Protein AF-A0AAP9NE07-F1 (afdb_monomer_lite)

Secondary structure (DSSP, 8-state):
--HHHHHHHT--SSS---SS-----HHHHHHHHHHHHHHHHHHHHHHHHHHHHHHHHHHHHHHHHHHHHH---GGG-SSSS--GGGGGSHHHHHHHHHHT-

Organism: Bacteroides fragilis (NCBI:txid817)

Foldseek 3Di:
DALVVLQVVPFDPPDPDPDPDGDDDPVSVVVSVVRNVVVVVVVVVVVVVVVVVVVLVVVLVVVLVVCLVVPPDPQPVDDDDRDPVSCVDPSSVVVSVVSVD

Sequence (101 aa):
MTAEDLIKNNSLTDIEVTGNQTIVFSEIALTAVNMAREEVKCTWEKATAAFVKDAEEKKIQKAIKAHIETCPCICMVKETGKDGRCLKCWHTTTFIDELNK

Radius of gyration: 28.34 Å; chains: 1; bounding box: 48×27×74 Å

pLDDT: mean 77.47, std 13.71, range [45.09, 95.31]

Structure (mmCIF, N/CA/C/O backbone):
data_AF-A0AAP9NE07-F1
#
_entry.id   AF-A0AAP9NE07-F1
#
loop_
_atom_site.group_PDB
_atom_site.id
_atom_site.type_symbol
_atom_site.label_atom_id
_atom_site.label_alt_id
_atom_site.label_comp_id
_atom_site.label_asym_id
_atom_site.label_entity_id
_atom_site.label_seq_id
_atom_site.pdbx_PDB_ins_code
_atom_site.Cartn_x
_atom_site.Cartn_y
_atom_site.Cartn_z
_atom_site.occupancy
_atom_site.B_iso_or_equiv
_atom_site.auth_seq_id
_atom_site.auth_comp_id
_atom_site.auth_asym_id
_atom_site.auth_atom_id
_atom_site.pdbx_PDB_model_num
ATOM 1 N N . MET A 1 1 ? -3.119 4.164 20.629 1.00 74.50 1 MET A N 1
ATOM 2 C CA . MET A 1 1 ? -4.199 3.765 21.544 1.00 74.50 1 MET A CA 1
ATOM 3 C C . MET A 1 1 ? -5.370 3.386 20.672 1.00 74.50 1 MET A C 1
ATOM 5 O O . MET A 1 1 ? -5.807 4.229 19.900 1.00 74.50 1 MET A O 1
ATOM 9 N N . THR A 1 2 ? -5.763 2.121 20.710 1.00 82.12 2 THR A N 1
ATOM 10 C CA . THR A 1 2 ? -6.880 1.587 19.929 1.00 82.12 2 THR A CA 1
ATOM 11 C C . THR A 1 2 ? -8.203 1.744 20.675 1.00 82.12 2 THR A C 1
ATOM 13 O O . THR A 1 2 ? -8.217 1.998 21.884 1.00 82.12 2 THR A O 1
ATOM 16 N N . ALA A 1 3 ? -9.323 1.553 19.979 1.00 74.94 3 ALA A N 1
ATOM 17 C CA . ALA A 1 3 ? -10.630 1.401 20.622 1.00 74.94 3 ALA A CA 1
ATOM 18 C C . ALA A 1 3 ? -10.632 0.290 21.694 1.00 74.94 3 ALA A C 1
ATOM 20 O O . ALA A 1 3 ? -11.242 0.440 22.753 1.00 74.94 3 ALA A O 1
ATOM 21 N N . GLU A 1 4 ? -9.912 -0.807 21.441 1.00 77.19 4 GLU A N 1
ATOM 22 C CA . GLU A 1 4 ? -9.764 -1.925 22.376 1.00 77.19 4 GLU A CA 1
ATOM 23 C C . GLU A 1 4 ? -8.966 -1.523 23.628 1.00 77.19 4 GLU A C 1
ATOM 25 O O . GLU A 1 4 ? -9.366 -1.849 24.749 1.00 77.19 4 GLU A O 1
ATOM 30 N N . ASP A 1 5 ? -7.886 -0.753 23.459 1.00 79.06 5 ASP A N 1
ATOM 31 C CA . ASP A 1 5 ? -7.096 -0.217 24.575 1.00 79.06 5 ASP A CA 1
ATOM 32 C C . ASP A 1 5 ? -7.932 0.728 25.451 1.00 79.06 5 ASP A C 1
ATOM 34 O O . ASP A 1 5 ? -7.802 0.721 26.676 1.00 79.06 5 ASP A O 1
ATOM 38 N N . LEU A 1 6 ? -8.812 1.534 24.841 1.00 75.44 6 LEU A N 1
ATOM 39 C CA . LEU A 1 6 ? -9.668 2.474 25.566 1.00 75.44 6 LEU A CA 1
ATOM 40 C C . LEU A 1 6 ? -10.652 1.748 26.494 1.00 75.44 6 LEU A C 1
ATOM 42 O O . LEU A 1 6 ? -10.828 2.165 27.638 1.00 75.44 6 LEU A O 1
ATOM 46 N N . ILE A 1 7 ? -11.266 0.657 26.028 1.00 73.81 7 ILE A N 1
ATOM 47 C CA . ILE A 1 7 ? -12.219 -0.132 26.824 1.00 73.81 7 ILE A CA 1
ATOM 48 C C . ILE A 1 7 ? -11.503 -0.834 27.984 1.00 73.81 7 ILE A C 1
ATOM 50 O O . ILE A 1 7 ? -11.982 -0.790 29.115 1.00 73.81 7 ILE A O 1
ATOM 54 N N . LYS A 1 8 ? -10.337 -1.441 27.729 1.00 71.69 8 LYS A N 1
ATOM 55 C CA . LYS A 1 8 ? -9.573 -2.178 28.751 1.00 71.69 8 LYS A CA 1
ATOM 56 C C . LYS A 1 8 ? -9.080 -1.285 29.891 1.00 71.69 8 LYS A C 1
ATOM 58 O O . LYS A 1 8 ? -9.070 -1.715 31.039 1.00 71.69 8 LYS A O 1
ATOM 63 N N . ASN A 1 9 ? -8.704 -0.044 29.585 1.00 72.31 9 ASN A N 1
ATOM 64 C CA . ASN A 1 9 ? -8.125 0.880 30.564 1.00 72.31 9 ASN A CA 1
ATOM 65 C C . ASN A 1 9 ? -9.165 1.675 31.375 1.00 72.31 9 ASN A C 1
ATOM 67 O O . ASN A 1 9 ? -8.789 2.343 32.332 1.00 72.31 9 ASN A O 1
ATOM 71 N N . ASN A 1 10 ? -10.453 1.609 31.020 1.00 64.69 10 ASN A N 1
ATOM 72 C CA . ASN A 1 10 ? -11.536 2.342 31.692 1.00 64.69 10 ASN A CA 1
ATOM 73 C C . ASN A 1 10 ? -12.489 1.432 32.495 1.00 64.69 10 ASN A C 1
ATOM 75 O O . ASN A 1 10 ? -13.649 1.779 32.721 1.00 64.69 10 ASN A O 1
ATOM 79 N N . SER A 1 11 ? -12.017 0.259 32.927 1.00 58.47 11 SER A N 1
ATOM 80 C CA . SER A 1 11 ? -12.793 -0.647 33.781 1.00 58.47 11 SER A CA 1
ATOM 81 C C . SER A 1 11 ? -13.079 -0.001 35.143 1.00 58.47 11 SER A C 1
ATOM 83 O O . SER A 1 11 ? -12.151 0.303 35.891 1.00 58.47 11 SER A O 1
ATOM 85 N N . LEU A 1 12 ? -14.357 0.181 35.488 1.00 60.00 12 LEU A N 1
ATOM 86 C CA . LEU A 1 12 ? -14.777 0.636 36.818 1.00 60.00 12 LEU A CA 1
ATOM 87 C C . LEU A 1 12 ? -14.543 -0.495 37.831 1.00 60.00 12 LEU A C 1
ATOM 89 O O . LEU A 1 12 ? -15.141 -1.561 37.713 1.00 60.00 12 LEU A O 1
ATOM 93 N N . THR A 1 13 ? -13.668 -0.277 38.812 1.00 54.12 13 THR A N 1
ATOM 94 C CA . THR A 1 13 ? -13.286 -1.281 39.824 1.00 54.12 13 THR A CA 1
ATOM 95 C C . THR A 1 13 ? -14.249 -1.387 41.012 1.00 54.12 13 THR A C 1
ATOM 97 O O . THR A 1 13 ? -14.154 -2.354 41.759 1.00 54.12 13 THR A O 1
ATOM 100 N N . ASP A 1 14 ? -15.193 -0.450 41.166 1.00 52.25 14 ASP A N 1
ATOM 101 C CA . ASP A 1 14 ? -16.054 -0.329 42.361 1.00 52.25 14 ASP A CA 1
ATOM 102 C C . ASP A 1 14 ? -17.527 -0.724 42.142 1.00 52.25 14 ASP A C 1
ATOM 104 O O . ASP A 1 14 ? -18.375 -0.468 42.997 1.00 52.25 14 ASP A O 1
ATOM 108 N N . ILE A 1 15 ? -17.866 -1.349 41.010 1.00 57.31 15 ILE A N 1
ATOM 109 C CA . ILE A 1 15 ? -19.197 -1.940 40.812 1.00 57.31 15 ILE A CA 1
ATOM 110 C C . ILE A 1 15 ? -19.053 -3.455 40.891 1.00 57.31 15 ILE A C 1
ATOM 112 O O . ILE A 1 15 ? -18.349 -4.057 40.082 1.00 57.31 15 ILE A O 1
ATOM 116 N N . GLU A 1 16 ? -19.719 -4.076 41.864 1.00 48.09 16 GLU A N 1
ATOM 117 C CA . GLU A 1 16 ? -19.765 -5.531 41.977 1.00 48.09 16 GLU A CA 1
ATOM 118 C C . GLU A 1 16 ? -20.621 -6.085 40.832 1.00 48.09 16 GLU A C 1
ATOM 120 O O . GLU A 1 16 ? -21.851 -6.030 40.842 1.00 48.09 16 GLU A O 1
ATOM 125 N N . VAL A 1 17 ? -19.950 -6.563 39.787 1.00 56.94 17 VAL A N 1
ATOM 126 C CA . VAL A 1 17 ? -20.588 -7.199 38.641 1.00 56.94 17 VAL A CA 1
ATOM 127 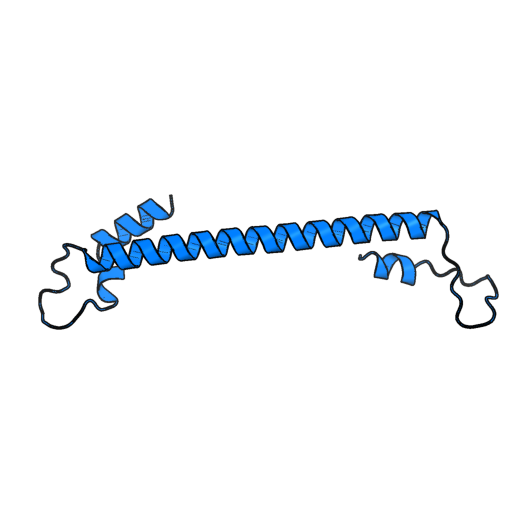C C . VAL A 1 17 ? -20.550 -8.708 38.858 1.00 56.94 17 VAL A C 1
ATOM 129 O O . VAL A 1 17 ? -19.502 -9.338 38.758 1.00 56.94 17 VAL A O 1
ATOM 132 N N . THR A 1 18 ? -21.689 -9.314 39.186 1.00 61.59 18 THR A N 1
ATOM 133 C CA . THR A 1 18 ? -21.784 -10.771 39.348 1.00 61.59 18 THR A CA 1
ATOM 134 C C . THR A 1 18 ? -21.785 -11.472 37.983 1.00 61.59 18 THR A C 1
ATOM 136 O O . THR A 1 18 ? -22.660 -11.213 37.156 1.00 61.59 18 THR A O 1
ATOM 139 N N . GLY A 1 19 ? -20.847 -12.400 37.758 1.00 63.97 19 GLY A N 1
ATOM 140 C CA . GLY A 1 19 ? -20.714 -13.180 36.514 1.00 63.97 19 GLY A CA 1
ATOM 141 C C . GLY A 1 19 ? -19.711 -12.593 35.505 1.00 63.97 19 GLY A C 1
ATOM 142 O O . GLY A 1 19 ? -18.913 -11.729 35.845 1.00 63.97 19 GLY A O 1
ATOM 143 N N . ASN A 1 20 ? -19.741 -13.052 34.245 1.00 62.25 20 ASN A N 1
ATOM 144 C CA . ASN A 1 20 ? -18.860 -12.571 33.159 1.00 62.25 20 ASN A CA 1
ATOM 145 C C . ASN A 1 20 ? -19.403 -11.295 32.481 1.00 62.25 20 ASN A C 1
ATOM 147 O O . ASN A 1 20 ? -19.502 -11.231 31.255 1.00 62.25 20 ASN A O 1
ATOM 151 N N . GLN A 1 21 ? -19.833 -10.303 33.259 1.00 61.69 21 GLN A N 1
ATOM 152 C CA . GLN A 1 21 ? -20.364 -9.045 32.728 1.00 61.69 21 GLN A CA 1
ATOM 153 C C . GLN A 1 21 ? -19.360 -7.901 32.936 1.00 61.69 21 GLN A C 1
ATOM 155 O O . GLN A 1 21 ? -18.572 -7.904 33.877 1.00 61.69 21 GLN A O 1
ATOM 160 N N . THR A 1 22 ? -19.381 -6.911 32.042 1.00 65.56 22 THR A N 1
ATOM 161 C CA . THR A 1 22 ? -18.526 -5.717 32.108 1.00 65.56 22 THR A CA 1
ATOM 162 C C . THR A 1 22 ? -19.401 -4.484 31.940 1.00 65.56 22 THR A C 1
ATOM 164 O O . THR A 1 22 ? -20.168 -4.398 30.982 1.00 65.56 22 THR A O 1
ATOM 167 N N . ILE A 1 23 ? -19.298 -3.534 32.870 1.00 67.19 23 ILE A N 1
ATOM 168 C CA . ILE A 1 23 ? -20.020 -2.260 32.805 1.00 67.19 23 ILE A CA 1
ATOM 169 C C . ILE A 1 23 ? -19.118 -1.233 32.129 1.00 67.19 23 ILE A C 1
ATOM 171 O O . ILE A 1 23 ? -18.005 -0.980 32.583 1.00 67.19 23 ILE A O 1
ATOM 175 N N . VAL A 1 24 ? -19.612 -0.634 31.047 1.00 65.50 24 VAL A N 1
ATOM 176 C CA . VAL A 1 24 ? -18.916 0.422 30.306 1.00 65.50 24 VAL A CA 1
ATOM 177 C C . VAL A 1 24 ? -19.796 1.665 30.296 1.00 65.50 24 VAL A C 1
ATOM 179 O O . VAL A 1 24 ? -20.985 1.587 29.991 1.00 65.50 24 VAL A O 1
ATOM 182 N N . PHE A 1 25 ? -19.215 2.818 30.625 1.00 76.38 25 PHE A N 1
ATOM 183 C CA . PHE A 1 25 ? -19.911 4.099 30.549 1.00 76.38 25 PHE A CA 1
ATOM 184 C C . PHE A 1 25 ? -20.240 4.442 29.089 1.00 76.38 25 PHE A C 1
ATOM 186 O O . PHE A 1 25 ? -19.377 4.326 28.215 1.00 76.38 25 PHE A O 1
ATOM 193 N N . SER A 1 26 ? -21.472 4.878 28.810 1.00 77.56 26 SER A N 1
ATOM 194 C CA . SER A 1 26 ? -21.967 5.069 27.438 1.00 77.56 26 SER A CA 1
ATOM 195 C C . SER A 1 26 ? -21.086 5.993 26.592 1.00 77.56 26 SER A C 1
ATOM 197 O O . SER A 1 26 ? -20.874 5.718 25.415 1.00 77.56 26 SER A O 1
ATOM 199 N N . GLU A 1 27 ? -20.524 7.056 27.173 1.00 77.19 27 GLU A N 1
ATOM 200 C CA . GLU A 1 27 ? -19.634 7.973 26.444 1.00 77.19 27 GLU A CA 1
ATOM 201 C C . GLU A 1 27 ? -18.306 7.309 26.052 1.00 77.19 27 GLU A C 1
ATOM 203 O O . GLU A 1 27 ? -17.798 7.532 24.952 1.00 77.19 27 GLU A O 1
ATOM 208 N N . ILE A 1 28 ? -17.776 6.428 26.907 1.00 76.69 28 ILE A N 1
ATOM 209 C CA . ILE A 1 28 ? -16.561 5.649 26.627 1.00 76.69 28 ILE A CA 1
ATOM 210 C C . ILE A 1 28 ? -16.850 4.625 25.528 1.00 76.69 28 ILE A C 1
ATOM 212 O O . ILE A 1 28 ? -16.062 4.487 24.593 1.00 76.69 28 ILE A O 1
ATOM 216 N N . ALA A 1 29 ? -18.013 3.968 25.581 1.00 77.19 29 ALA A N 1
ATOM 217 C CA . ALA A 1 29 ? -18.456 3.047 24.538 1.00 77.19 29 ALA A CA 1
ATOM 218 C C . ALA A 1 29 ? -18.619 3.753 23.179 1.00 77.19 29 ALA A C 1
ATOM 220 O O . ALA A 1 29 ? -18.123 3.266 22.165 1.00 77.19 29 ALA A O 1
ATOM 221 N N . LEU A 1 30 ? -19.256 4.928 23.150 1.00 82.75 30 LEU A N 1
ATOM 222 C CA . LEU A 1 30 ? -19.410 5.731 21.932 1.00 82.75 30 LEU A CA 1
ATOM 223 C C . LEU A 1 30 ? -18.058 6.197 21.378 1.00 82.75 30 LEU A C 1
ATOM 225 O O . LEU A 1 30 ? -17.835 6.140 20.168 1.00 82.75 30 LEU A O 1
ATOM 229 N N . THR A 1 31 ? -17.140 6.604 22.256 1.00 84.75 31 THR A N 1
ATOM 230 C CA . THR A 1 31 ? -15.779 7.001 21.867 1.00 84.75 31 THR A CA 1
ATOM 231 C C . THR A 1 31 ? -15.022 5.828 21.250 1.00 84.75 31 THR A C 1
ATOM 233 O O . THR A 1 31 ? -14.465 5.971 20.163 1.00 84.75 31 THR A O 1
ATOM 236 N N . ALA A 1 32 ? -15.076 4.645 21.868 1.00 81.25 32 ALA A N 1
ATOM 237 C CA . ALA A 1 32 ? -14.457 3.438 21.326 1.00 81.25 32 ALA A CA 1
ATOM 238 C C . ALA A 1 32 ? -15.047 3.053 19.956 1.00 81.25 32 ALA A C 1
ATOM 240 O O . ALA A 1 32 ? -14.303 2.711 19.040 1.00 81.25 32 ALA A O 1
ATOM 241 N N . VAL A 1 33 ? -16.367 3.173 19.765 1.00 84.12 33 VAL A N 1
ATOM 242 C CA . VAL A 1 33 ? -17.009 2.923 18.460 1.00 84.12 33 VAL A CA 1
ATOM 243 C C . VAL A 1 33 ? -16.514 3.896 17.388 1.00 84.12 33 VAL A C 1
ATOM 245 O O . VAL A 1 33 ? -16.238 3.476 16.263 1.00 84.12 33 VAL A O 1
ATOM 248 N N . ASN A 1 34 ? -16.385 5.182 17.712 1.00 87.62 34 ASN A N 1
ATOM 249 C CA . ASN A 1 34 ? -15.882 6.171 16.759 1.00 87.62 34 ASN A CA 1
ATOM 250 C C . ASN A 1 34 ? -14.409 5.919 16.412 1.00 87.62 34 ASN A C 1
ATOM 252 O O . ASN A 1 34 ? -14.065 5.915 15.231 1.00 87.62 34 ASN A O 1
ATOM 256 N N . MET A 1 35 ? -13.574 5.600 17.404 1.00 86.69 35 MET A N 1
ATOM 257 C CA . MET A 1 35 ? -12.174 5.222 17.180 1.00 86.69 35 MET A CA 1
ATOM 258 C C . MET A 1 35 ? -12.057 3.983 16.286 1.00 86.69 35 MET A C 1
ATOM 260 O O . MET A 1 35 ? -11.325 4.005 15.301 1.00 86.69 35 MET A O 1
ATOM 264 N N . ALA A 1 36 ? -12.841 2.933 16.550 1.00 85.50 36 ALA A N 1
ATOM 265 C CA . ALA A 1 36 ? -12.839 1.723 15.729 1.00 85.50 36 ALA A CA 1
ATOM 266 C C . ALA A 1 36 ? -13.233 2.018 14.270 1.00 85.50 36 ALA A C 1
ATOM 268 O O . ALA A 1 36 ? -12.654 1.464 13.335 1.00 85.50 36 ALA A O 1
ATOM 269 N N . ARG A 1 37 ? -14.196 2.924 14.047 1.00 87.00 37 ARG A N 1
ATOM 270 C CA . ARG A 1 37 ? -14.582 3.358 12.693 1.00 87.00 37 ARG A CA 1
ATOM 271 C C . ARG A 1 37 ? -13.446 4.084 11.978 1.00 87.00 37 ARG A C 1
ATOM 273 O O . ARG A 1 37 ? -13.214 3.823 10.798 1.00 87.00 37 ARG A O 1
ATOM 280 N N . GLU A 1 38 ? -12.745 4.978 12.666 1.00 89.56 38 GLU A N 1
ATOM 281 C CA . GLU A 1 38 ? -11.604 5.704 12.100 1.00 89.56 38 GLU A CA 1
ATOM 282 C C . GLU A 1 38 ? -10.418 4.782 11.801 1.00 89.56 38 GLU A C 1
ATOM 284 O O . GLU A 1 38 ? -9.806 4.899 10.740 1.00 89.56 38 GLU A O 1
ATOM 289 N N . GLU A 1 39 ? -10.131 3.817 12.675 1.00 87.75 39 GLU A N 1
ATOM 290 C CA . GLU A 1 39 ? -9.097 2.799 12.457 1.00 87.75 39 GLU A CA 1
ATOM 291 C C . GLU A 1 39 ? -9.389 1.961 11.205 1.00 87.75 39 GLU A C 1
ATOM 293 O O . GLU A 1 39 ? -8.516 1.765 10.349 1.00 87.75 39 GLU A O 1
ATOM 298 N N . VAL A 1 40 ? -10.639 1.516 11.045 1.00 88.31 40 VAL A N 1
ATOM 299 C CA . VAL A 1 40 ? -11.082 0.799 9.844 1.00 88.31 40 VAL A CA 1
ATOM 300 C C . VAL A 1 40 ? -10.945 1.691 8.610 1.00 88.31 40 VAL A C 1
ATOM 302 O O . VAL A 1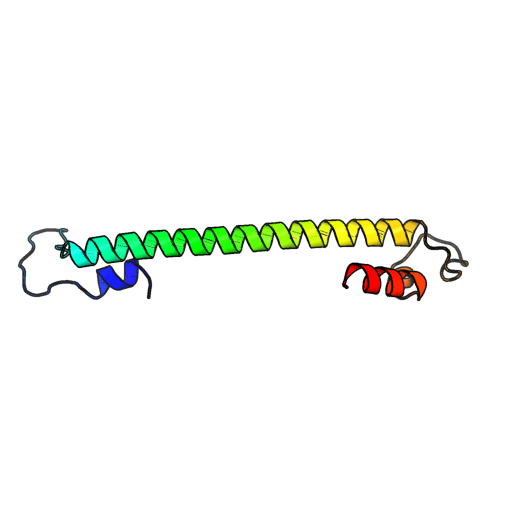 40 ? -10.393 1.268 7.598 1.00 88.31 40 VAL A O 1
ATOM 305 N N . LYS A 1 41 ? -11.366 2.955 8.678 1.00 89.19 41 LYS A N 1
ATOM 306 C CA . LYS A 1 41 ? -11.210 3.888 7.555 1.00 89.19 41 LYS A CA 1
ATOM 307 C C . LYS A 1 41 ? -9.738 4.064 7.158 1.00 89.19 41 LYS A C 1
ATOM 309 O O . LYS A 1 41 ? -9.402 3.927 5.985 1.00 89.19 41 LYS A O 1
ATOM 314 N N . CYS A 1 42 ? -8.855 4.289 8.129 1.00 86.25 42 CYS A N 1
ATOM 315 C CA . CYS A 1 42 ? -7.422 4.467 7.897 1.00 86.25 42 CYS A CA 1
ATOM 316 C C . CYS A 1 42 ? -6.774 3.214 7.280 1.00 86.25 42 CYS A C 1
ATOM 318 O O . CYS A 1 42 ? -5.911 3.317 6.406 1.00 86.25 42 CYS A O 1
ATOM 320 N N . THR A 1 43 ? -7.188 2.015 7.704 1.00 90.50 43 THR A N 1
ATOM 321 C CA . THR A 1 43 ? -6.690 0.757 7.123 1.00 90.50 43 THR A CA 1
ATOM 322 C C . THR A 1 43 ? -7.150 0.569 5.678 1.00 90.50 43 THR A C 1
ATOM 324 O O . THR A 1 43 ? -6.324 0.217 4.833 1.00 90.50 43 THR A O 1
ATOM 327 N N . TRP A 1 44 ? -8.406 0.889 5.354 1.00 88.69 44 TRP A N 1
ATOM 328 C CA . TRP A 1 44 ? -8.898 0.883 3.970 1.00 88.69 44 TRP A CA 1
ATOM 329 C C . TRP A 1 44 ? -8.177 1.893 3.080 1.00 88.69 44 TRP A C 1
ATOM 331 O O . TRP A 1 44 ? -7.800 1.557 1.958 1.00 88.69 44 TRP A O 1
ATOM 341 N N . GLU A 1 45 ? -7.939 3.110 3.569 1.00 92.38 45 GLU A N 1
ATOM 342 C CA . GLU A 1 45 ? -7.199 4.140 2.832 1.00 92.38 45 GLU A CA 1
ATOM 343 C C . GLU A 1 45 ? -5.765 3.683 2.525 1.00 92.38 45 GLU A C 1
ATOM 345 O O . GLU A 1 45 ? -5.321 3.773 1.379 1.00 92.38 45 GLU A O 1
ATOM 350 N N . LYS A 1 46 ? -5.062 3.101 3.508 1.00 92.88 46 LYS A N 1
ATOM 351 C CA . LYS A 1 46 ? -3.715 2.535 3.315 1.00 92.88 46 LYS A CA 1
ATOM 352 C C . LYS A 1 46 ? -3.704 1.376 2.321 1.00 92.88 46 LYS A C 1
ATOM 354 O O . LYS A 1 46 ? -2.837 1.334 1.451 1.00 92.88 46 LYS A O 1
ATOM 359 N N . ALA A 1 47 ? -4.658 0.451 2.432 1.00 92.56 47 ALA A N 1
ATOM 360 C CA . ALA A 1 47 ? -4.774 -0.676 1.509 1.00 92.56 47 ALA A CA 1
ATOM 361 C C . ALA A 1 47 ? -5.055 -0.201 0.074 1.00 92.56 47 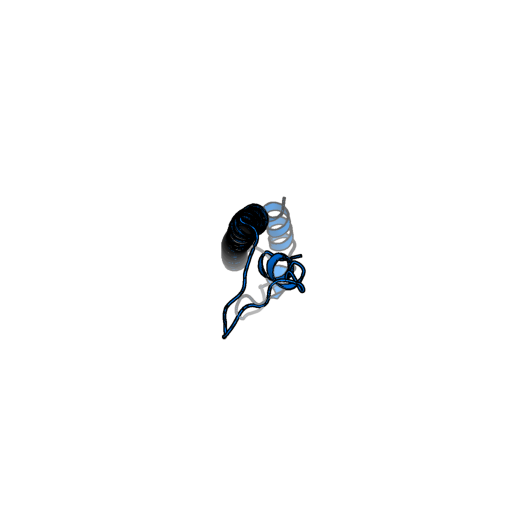ALA A C 1
ATOM 363 O O . ALA A 1 47 ? -4.443 -0.689 -0.875 1.00 92.56 47 ALA A O 1
ATOM 364 N N . THR A 1 48 ? -5.923 0.800 -0.077 1.00 94.19 48 THR A N 1
ATOM 365 C CA . THR A 1 48 ? -6.253 1.398 -1.376 1.00 94.19 48 THR A CA 1
ATOM 366 C C . THR A 1 48 ? -5.038 2.097 -1.982 1.00 94.19 48 THR A C 1
ATOM 368 O O . THR A 1 48 ? -4.716 1.858 -3.142 1.00 94.19 48 THR A O 1
ATOM 371 N N . ALA A 1 49 ? -4.313 2.900 -1.198 1.00 94.50 49 ALA A N 1
ATOM 372 C CA . ALA A 1 49 ? -3.091 3.559 -1.652 1.00 94.50 49 ALA A CA 1
ATOM 373 C C . ALA A 1 49 ? -2.018 2.548 -2.092 1.00 94.50 49 ALA A C 1
ATOM 375 O O . ALA A 1 49 ? -1.394 2.725 -3.137 1.00 94.50 49 ALA A O 1
ATOM 376 N N . ALA A 1 50 ? -1.837 1.457 -1.339 1.00 94.56 50 ALA A N 1
ATOM 377 C CA . ALA A 1 50 ? -0.907 0.390 -1.702 1.00 94.56 50 ALA A CA 1
ATOM 378 C C . ALA A 1 50 ? -1.307 -0.308 -3.013 1.00 94.56 50 ALA A C 1
ATOM 380 O O . ALA A 1 50 ? -0.449 -0.561 -3.856 1.00 94.56 50 ALA A O 1
ATOM 381 N N . PHE A 1 51 ? -2.602 -0.574 -3.212 1.00 94.56 51 PHE A N 1
ATOM 382 C CA . PHE A 1 51 ? -3.110 -1.173 -4.446 1.00 94.56 51 PHE A CA 1
ATOM 383 C C . PHE A 1 51 ? -2.910 -0.263 -5.665 1.00 94.56 51 PHE A C 1
ATOM 385 O O . PHE A 1 51 ? -2.472 -0.729 -6.716 1.00 94.56 51 PHE A O 1
ATOM 392 N N . VAL A 1 52 ? -3.198 1.036 -5.527 1.00 95.31 52 VAL A N 1
ATOM 393 C CA . VAL A 1 52 ? -2.973 2.022 -6.597 1.00 95.31 52 VAL A CA 1
ATOM 394 C C . VAL A 1 52 ? -1.492 2.072 -6.967 1.00 95.31 52 VAL A C 1
ATOM 396 O O . VAL A 1 52 ? -1.161 1.966 -8.147 1.00 95.31 52 VAL A O 1
ATOM 399 N N . LYS A 1 53 ? -0.605 2.128 -5.967 1.00 94.38 53 LYS A N 1
ATOM 400 C CA . LYS A 1 53 ? 0.842 2.146 -6.185 1.00 94.38 53 LYS A CA 1
ATOM 401 C C . LYS A 1 53 ? 1.344 0.883 -6.897 1.00 94.38 53 LYS A C 1
ATOM 403 O O . LYS A 1 53 ? 2.077 0.990 -7.873 1.00 94.38 53 LYS A O 1
ATOM 408 N N . ASP A 1 54 ? 0.912 -0.305 -6.471 1.00 94.25 54 ASP A N 1
ATOM 409 C CA . ASP A 1 54 ? 1.262 -1.575 -7.133 1.00 94.25 54 ASP A CA 1
ATOM 410 C C . ASP A 1 54 ? 0.763 -1.618 -8.590 1.00 94.25 54 ASP A C 1
ATOM 412 O O . ASP A 1 54 ? 1.471 -2.067 -9.495 1.00 94.25 54 ASP A O 1
ATOM 416 N N . ALA A 1 55 ? -0.441 -1.102 -8.852 1.00 94.81 55 ALA A N 1
ATOM 417 C CA . ALA A 1 55 ? -0.979 -1.017 -10.206 1.00 94.81 55 ALA A CA 1
ATOM 418 C C . ALA A 1 55 ? -0.174 -0.056 -11.102 1.00 94.81 55 ALA A C 1
ATOM 420 O O . ALA A 1 55 ? 0.039 -0.353 -12.283 1.00 94.81 55 ALA A O 1
ATOM 421 N N . GLU A 1 56 ? 0.279 1.079 -10.569 1.00 92.62 56 GLU A N 1
ATOM 422 C CA . GLU A 1 56 ? 1.154 2.031 -11.266 1.00 92.62 56 GLU A CA 1
ATOM 423 C C . GLU A 1 56 ? 2.538 1.434 -11.540 1.00 92.62 56 GLU A C 1
ATOM 425 O O . GLU A 1 56 ? 2.988 1.438 -12.688 1.00 92.62 56 GLU A O 1
ATOM 430 N N . GLU A 1 57 ? 3.168 0.819 -10.536 1.00 91.50 57 GLU A N 1
ATOM 431 C CA . GLU A 1 57 ? 4.459 0.137 -10.675 1.00 91.50 57 GLU A CA 1
ATOM 432 C C . GLU A 1 57 ? 4.396 -0.956 -11.755 1.00 91.50 57 GLU A C 1
ATOM 434 O O . GLU A 1 57 ? 5.267 -1.031 -12.625 1.00 91.50 57 GLU A O 1
ATOM 439 N N . LYS A 1 58 ? 3.321 -1.755 -11.790 1.00 94.25 58 LYS A N 1
ATOM 440 C CA . LYS A 1 58 ? 3.101 -2.771 -12.836 1.00 94.25 58 LYS A CA 1
ATOM 441 C C . LYS A 1 58 ? 2.959 -2.170 -14.233 1.00 94.25 58 LYS A C 1
ATOM 443 O O . LYS A 1 58 ? 3.462 -2.750 -15.201 1.00 94.25 58 LYS A O 1
ATOM 448 N N . LYS A 1 59 ? 2.286 -1.022 -14.373 1.00 93.81 59 LYS A N 1
ATOM 449 C CA . LYS A 1 59 ? 2.180 -0.314 -15.662 1.00 93.81 59 LYS A CA 1
ATOM 450 C C . LYS A 1 59 ? 3.547 0.183 -16.130 1.00 93.81 59 LYS A C 1
ATOM 452 O O . LYS A 1 59 ? 3.895 -0.050 -17.287 1.00 93.81 59 LYS A O 1
ATOM 457 N N . ILE A 1 60 ? 4.326 0.792 -15.236 1.00 90.56 60 ILE A N 1
ATOM 458 C CA . ILE A 1 60 ? 5.685 1.273 -15.522 1.00 90.56 60 ILE A CA 1
ATOM 459 C C . ILE A 1 60 ? 6.585 0.104 -15.938 1.00 90.56 60 ILE A C 1
ATOM 461 O O . ILE A 1 60 ? 7.217 0.160 -16.991 1.00 90.56 60 ILE A O 1
ATOM 465 N N . GLN A 1 61 ? 6.578 -1.006 -15.194 1.00 89.06 61 GLN A N 1
ATOM 466 C CA . GLN A 1 61 ? 7.353 -2.202 -15.547 1.00 89.06 61 GLN A CA 1
ATOM 467 C C . GLN A 1 61 ? 6.979 -2.756 -16.927 1.00 89.06 61 GLN A C 1
ATOM 469 O O . GLN A 1 61 ? 7.858 -3.122 -17.712 1.00 89.06 61 GLN A O 1
ATOM 474 N N . LYS A 1 62 ? 5.682 -2.792 -17.256 1.00 91.50 62 LYS A N 1
ATOM 475 C CA . LYS A 1 62 ? 5.209 -3.223 -18.577 1.00 91.50 62 LYS A CA 1
ATOM 476 C C . LYS A 1 62 ? 5.704 -2.291 -19.688 1.00 91.50 62 LYS A C 1
ATOM 478 O O . LYS A 1 62 ? 6.134 -2.782 -20.730 1.00 91.50 62 LYS A O 1
ATOM 483 N N . ALA A 1 63 ? 5.675 -0.977 -19.464 1.00 89.62 63 ALA A N 1
ATOM 484 C CA . ALA A 1 63 ? 6.173 0.013 -20.415 1.00 89.62 63 ALA A CA 1
ATOM 485 C C . ALA A 1 63 ? 7.690 -0.114 -20.633 1.00 89.62 63 ALA A C 1
ATOM 487 O O . ALA A 1 63 ? 8.140 -0.144 -21.776 1.00 89.62 63 ALA A O 1
ATOM 488 N N . ILE A 1 64 ? 8.470 -0.277 -19.559 1.00 86.69 64 ILE A N 1
ATOM 489 C CA . ILE A 1 64 ? 9.923 -0.501 -19.629 1.00 86.69 64 ILE A CA 1
ATOM 490 C C . ILE A 1 64 ? 10.234 -1.771 -20.422 1.00 86.69 64 ILE A C 1
ATOM 492 O O . ILE A 1 64 ? 11.085 -1.748 -21.309 1.00 86.69 64 ILE A O 1
ATOM 496 N N . LYS A 1 65 ? 9.527 -2.875 -20.149 1.00 85.44 65 LYS A N 1
ATOM 497 C CA . LYS A 1 65 ? 9.718 -4.134 -20.877 1.00 85.44 65 LYS A CA 1
ATOM 498 C C . LYS A 1 65 ? 9.459 -3.965 -22.377 1.00 85.44 65 LYS A C 1
ATOM 500 O O . LYS A 1 65 ? 10.297 -4.367 -23.180 1.00 85.44 65 LYS A O 1
ATOM 505 N N . ALA A 1 66 ? 8.350 -3.322 -22.745 1.00 86.19 66 ALA A N 1
ATOM 506 C CA . ALA A 1 66 ? 8.024 -3.042 -24.143 1.00 86.19 66 ALA A CA 1
ATOM 507 C C . ALA A 1 66 ? 9.074 -2.134 -24.810 1.00 86.19 66 ALA A C 1
ATOM 509 O O . ALA A 1 66 ? 9.509 -2.403 -25.927 1.00 86.19 66 ALA A O 1
ATOM 510 N N . HIS A 1 67 ? 9.542 -1.098 -24.107 1.00 84.81 67 HIS A N 1
ATOM 511 C CA . HIS A 1 67 ? 10.588 -0.211 -24.612 1.00 84.81 67 HIS A CA 1
ATOM 512 C C . HIS A 1 67 ? 11.907 -0.957 -24.842 1.00 84.81 67 HIS A C 1
ATOM 514 O O . HIS A 1 67 ? 12.550 -0.773 -25.874 1.00 84.81 67 HIS A O 1
ATOM 520 N N . ILE A 1 68 ? 12.305 -1.841 -23.921 1.00 81.12 68 ILE A N 1
ATOM 521 C CA . ILE A 1 68 ? 13.483 -2.698 -24.095 1.00 81.12 68 ILE A CA 1
ATOM 522 C C . ILE A 1 68 ? 13.320 -3.559 -25.346 1.00 81.12 68 ILE A C 1
ATOM 524 O O . ILE A 1 68 ? 14.235 -3.592 -26.166 1.00 81.12 68 ILE A O 1
ATOM 528 N N . GLU A 1 69 ? 12.162 -4.196 -25.544 1.00 79.25 69 GLU A N 1
ATOM 529 C CA . GLU A 1 69 ? 11.852 -5.042 -26.709 1.00 79.25 69 GLU A CA 1
ATOM 530 C C . GLU A 1 69 ? 11.988 -4.317 -28.054 1.00 79.25 69 GLU A C 1
ATOM 532 O O . GLU A 1 69 ? 12.381 -4.947 -29.036 1.00 79.25 69 GLU A O 1
ATOM 537 N N . THR A 1 70 ? 11.823 -2.994 -28.101 1.00 79.56 70 THR A N 1
ATOM 538 C CA . THR A 1 70 ? 11.987 -2.176 -29.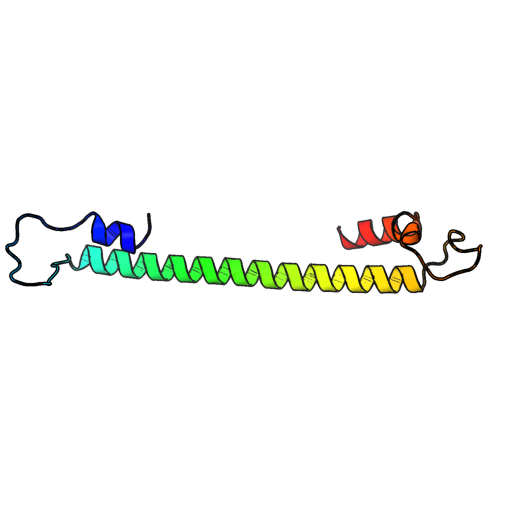319 1.00 79.56 70 THR A CA 1
ATOM 539 C C . THR A 1 70 ? 13.193 -1.236 -29.288 1.00 79.56 70 THR A C 1
ATOM 541 O O . THR A 1 70 ? 13.383 -0.462 -30.221 1.00 79.56 70 THR A O 1
ATOM 544 N N . CYS A 1 71 ? 14.017 -1.284 -28.236 1.00 76.62 71 CYS A N 1
ATOM 545 C CA . CYS A 1 71 ? 15.123 -0.348 -28.052 1.00 76.62 71 CYS A CA 1
ATOM 546 C C . CYS A 1 71 ? 16.104 -0.392 -29.244 1.00 76.62 71 CYS A C 1
ATOM 548 O O . CYS A 1 71 ? 16.568 -1.486 -29.589 1.00 76.62 71 CYS A O 1
ATOM 550 N N . PRO A 1 72 ? 16.445 0.770 -29.843 1.00 72.69 72 PRO A N 1
ATOM 551 C CA . PRO A 1 72 ? 17.329 0.870 -31.005 1.00 72.69 72 PRO A CA 1
ATOM 552 C C . PRO A 1 72 ? 18.823 0.842 -30.641 1.00 72.69 72 PRO A C 1
ATOM 554 O O . PRO A 1 72 ? 19.665 1.090 -31.503 1.00 72.69 72 PRO A O 1
ATOM 557 N N . CYS A 1 73 ? 19.183 0.587 -29.375 1.00 70.25 73 CYS A N 1
ATOM 558 C CA . CYS A 1 73 ? 20.585 0.585 -28.964 1.00 70.25 73 CYS A CA 1
ATOM 559 C C . CYS A 1 73 ? 21.401 -0.460 -29.752 1.00 70.25 73 CYS A C 1
ATOM 561 O O . CYS A 1 73 ? 20.981 -1.596 -29.969 1.00 70.25 73 CYS A O 1
ATOM 563 N N . ILE A 1 74 ? 22.651 -0.111 -30.058 1.00 62.19 74 ILE A N 1
ATOM 564 C CA . ILE A 1 74 ? 23.665 -1.038 -30.597 1.00 62.19 74 ILE A CA 1
ATOM 565 C C . ILE A 1 74 ? 24.164 -2.020 -29.515 1.00 62.19 74 ILE A C 1
ATOM 567 O O . ILE A 1 74 ? 24.944 -2.931 -29.789 1.00 62.19 74 ILE A O 1
ATOM 571 N N . CYS A 1 75 ? 23.670 -1.902 -28.277 1.00 63.97 75 CYS A N 1
ATOM 572 C CA . CYS A 1 75 ? 24.091 -2.709 -27.134 1.00 63.97 75 CYS A CA 1
ATOM 573 C C . CYS A 1 75 ? 23.822 -4.229 -27.271 1.00 63.97 75 CYS A C 1
ATOM 575 O O . CYS A 1 75 ? 24.243 -5.000 -26.415 1.00 63.97 75 CYS A O 1
ATOM 577 N N . MET A 1 76 ? 23.206 -4.646 -28.386 1.00 55.62 76 MET A N 1
ATOM 578 C CA . MET A 1 76 ? 22.739 -5.992 -28.728 1.00 55.62 76 MET A CA 1
ATOM 579 C C . MET A 1 76 ? 23.342 -6.595 -30.019 1.00 55.62 76 MET A C 1
ATOM 581 O O . MET A 1 76 ? 22.883 -7.643 -30.461 1.00 55.62 76 MET A O 1
ATOM 585 N N . VAL A 1 77 ? 24.352 -5.989 -30.662 1.00 51.53 77 VAL A N 1
ATOM 586 C CA . VAL A 1 77 ? 24.842 -6.470 -31.985 1.00 51.53 77 VAL A CA 1
ATOM 587 C C . VAL A 1 77 ? 25.605 -7.814 -31.936 1.00 51.53 77 VAL A C 1
ATOM 589 O O . VAL A 1 77 ? 25.993 -8.342 -32.972 1.00 51.53 77 VAL A O 1
ATOM 592 N N . LYS A 1 78 ? 25.775 -8.448 -30.770 1.00 45.09 78 LYS A N 1
ATOM 593 C CA . LYS A 1 78 ? 26.285 -9.827 -30.693 1.00 45.09 78 LYS A CA 1
ATOM 594 C C . LYS A 1 78 ? 25.221 -10.744 -30.107 1.00 45.09 78 LYS A C 1
ATOM 596 O O . LYS A 1 78 ? 25.087 -10.814 -28.895 1.00 45.09 78 LYS A O 1
ATOM 601 N N . GLU A 1 79 ? 24.480 -11.363 -31.026 1.00 47.59 79 GLU A N 1
ATOM 602 C CA . GLU A 1 79 ? 23.848 -12.687 -30.963 1.00 47.59 79 GLU A CA 1
ATOM 603 C C . GLU A 1 79 ? 23.321 -13.144 -29.593 1.00 47.59 79 GLU A C 1
ATOM 605 O O . GLU A 1 79 ? 24.089 -13.375 -28.667 1.00 47.59 79 GLU A O 1
ATOM 610 N N . THR A 1 80 ? 22.013 -13.423 -29.542 1.00 48.22 80 THR A N 1
ATOM 611 C CA . THR A 1 80 ? 21.188 -13.924 -28.418 1.00 48.22 80 THR A CA 1
ATOM 612 C C . THR A 1 80 ? 20.405 -12.835 -27.674 1.00 48.22 80 THR A C 1
ATOM 614 O O . THR A 1 80 ? 20.817 -11.686 -27.601 1.00 48.22 80 THR A O 1
ATOM 617 N N . GLY A 1 81 ? 19.173 -13.180 -27.281 1.00 54.97 81 GLY A N 1
ATOM 618 C CA . GLY A 1 81 ? 18.071 -12.268 -26.953 1.00 54.97 81 GLY A CA 1
ATOM 619 C C . GLY A 1 81 ? 18.369 -11.182 -25.916 1.00 54.97 81 GLY A C 1
ATOM 620 O O . GLY A 1 81 ? 19.333 -11.257 -25.166 1.00 54.97 81 GLY A O 1
ATOM 621 N N . LYS A 1 82 ? 17.511 -10.152 -25.900 1.00 53.69 82 LYS A N 1
ATOM 622 C CA . LYS A 1 82 ? 17.660 -8.946 -25.072 1.00 53.69 82 LYS A CA 1
ATOM 623 C C . LYS A 1 82 ? 17.838 -9.303 -23.603 1.00 53.69 82 LYS A C 1
ATOM 625 O O . LYS A 1 82 ? 16.867 -9.607 -22.916 1.00 53.69 82 LYS A O 1
ATOM 630 N N . ASP A 1 83 ? 19.077 -9.272 -23.132 1.00 57.69 83 ASP A N 1
ATOM 631 C CA . ASP A 1 83 ? 19.389 -9.452 -21.726 1.00 57.69 83 ASP A CA 1
ATOM 632 C C . ASP A 1 83 ? 19.326 -8.111 -20.979 1.00 57.69 83 ASP A C 1
ATOM 634 O O . ASP A 1 83 ? 19.217 -7.027 -21.564 1.00 57.69 83 ASP A O 1
ATOM 638 N N . GLY A 1 84 ? 19.357 -8.175 -19.645 1.00 58.78 84 GLY A N 1
ATOM 639 C CA . GLY A 1 84 ? 19.200 -7.024 -18.748 1.00 58.78 84 GLY A CA 1
ATOM 640 C C . GLY A 1 84 ? 20.224 -5.890 -18.929 1.00 58.78 84 GLY A C 1
ATOM 641 O O . GLY A 1 84 ? 20.164 -4.907 -18.194 1.00 58.78 84 GLY A O 1
ATOM 642 N N . ARG A 1 85 ? 21.147 -5.973 -19.900 1.00 60.84 85 ARG A N 1
ATOM 643 C CA . ARG A 1 85 ? 22.071 -4.891 -20.274 1.00 60.84 85 ARG A CA 1
ATOM 644 C C . ARG A 1 85 ? 21.354 -3.694 -20.904 1.00 60.84 85 ARG A C 1
ATOM 646 O O . ARG A 1 85 ? 21.815 -2.568 -20.727 1.00 60.84 85 ARG A O 1
ATOM 653 N N . CYS A 1 86 ? 20.197 -3.896 -21.542 1.00 72.44 86 CYS A N 1
ATOM 654 C CA . CYS A 1 86 ? 19.408 -2.796 -22.109 1.00 72.44 86 CYS A CA 1
ATOM 655 C C . CYS A 1 86 ? 18.852 -1.840 -21.036 1.00 72.44 86 CYS A C 1
ATOM 657 O O . CYS A 1 86 ? 18.740 -0.649 -21.299 1.00 72.44 86 CYS A O 1
ATOM 659 N N . LEU A 1 87 ? 18.602 -2.309 -19.804 1.00 70.19 87 LEU A N 1
ATOM 660 C CA . LEU A 1 87 ? 18.155 -1.455 -18.686 1.00 70.19 87 LEU A CA 1
ATOM 661 C C . LEU A 1 87 ? 19.153 -0.345 -18.332 1.00 70.19 87 LEU A C 1
ATOM 663 O O . LEU A 1 87 ? 18.760 0.674 -17.778 1.00 70.19 87 LEU A O 1
ATOM 667 N N . LYS A 1 88 ? 20.440 -0.548 -18.636 1.00 75.31 88 LYS A N 1
ATOM 668 C CA . LYS A 1 88 ? 21.517 0.410 -18.352 1.00 75.31 88 LYS A CA 1
ATOM 669 C C . LYS A 1 88 ? 21.911 1.242 -19.573 1.00 75.31 88 LYS A C 1
ATOM 671 O O . LYS A 1 88 ? 22.865 2.011 -19.494 1.00 75.31 88 LYS A O 1
ATOM 676 N N . CYS A 1 89 ? 21.247 1.058 -20.716 1.00 82.06 89 CYS A N 1
ATOM 677 C CA . CYS A 1 89 ? 21.554 1.841 -21.906 1.00 82.06 89 CYS A CA 1
ATOM 678 C C . CYS A 1 89 ? 20.913 3.227 -21.816 1.00 82.06 89 CYS A C 1
ATOM 680 O O . CYS A 1 89 ? 19.820 3.365 -21.269 1.00 82.06 89 CYS A O 1
ATOM 682 N N . TRP A 1 90 ? 21.565 4.222 -22.425 1.00 82.50 90 TRP A N 1
ATOM 683 C CA . TRP A 1 90 ? 21.114 5.614 -22.393 1.00 82.50 90 TRP A CA 1
ATOM 684 C C . TRP A 1 90 ? 19.641 5.776 -22.802 1.00 82.50 90 TRP A C 1
ATOM 686 O O . TRP A 1 90 ? 18.887 6.469 -22.133 1.00 82.50 90 TRP A O 1
ATOM 696 N N . HIS A 1 91 ? 19.195 5.077 -23.853 1.00 82.38 91 HIS A N 1
ATOM 697 C CA . HIS A 1 91 ? 17.804 5.146 -24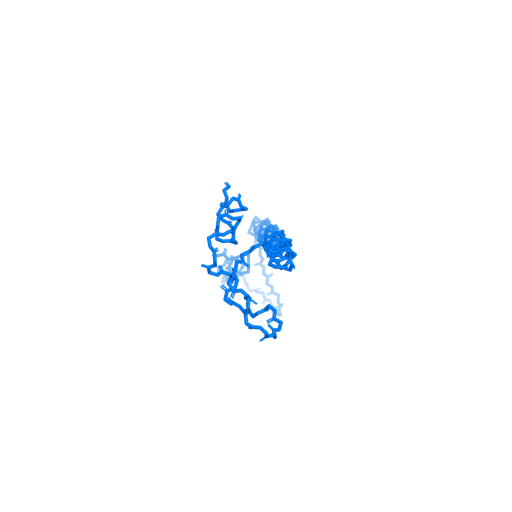.319 1.00 82.38 91 HIS A CA 1
ATOM 698 C C . HIS A 1 91 ? 16.799 4.700 -23.252 1.00 82.38 91 HIS A C 1
ATOM 700 O O . HIS A 1 91 ? 15.808 5.382 -23.009 1.00 82.38 91 HIS A O 1
ATOM 706 N N . THR A 1 92 ? 17.065 3.569 -22.597 1.00 82.25 92 THR A N 1
ATOM 707 C CA . THR A 1 92 ? 16.163 3.025 -21.580 1.00 82.25 92 THR A CA 1
ATOM 708 C C . THR A 1 92 ? 16.257 3.806 -20.273 1.00 82.25 92 THR A C 1
ATOM 710 O O . THR A 1 92 ? 15.228 4.017 -19.645 1.00 82.25 92 THR A O 1
ATOM 713 N N . THR A 1 93 ? 17.439 4.291 -19.877 1.00 85.69 93 THR A N 1
ATOM 714 C CA . THR A 1 93 ? 17.576 5.131 -18.676 1.00 85.69 93 THR A CA 1
ATOM 715 C C . THR A 1 93 ? 16.859 6.466 -18.842 1.00 85.69 93 THR A C 1
ATOM 717 O O . THR A 1 93 ? 16.084 6.831 -17.970 1.00 85.69 93 THR A O 1
ATOM 720 N N . THR A 1 94 ? 17.009 7.145 -19.987 1.00 86.88 94 THR A N 1
ATOM 721 C CA . THR A 1 94 ? 16.276 8.392 -20.266 1.00 86.88 94 THR A CA 1
ATOM 722 C C . THR A 1 94 ? 14.765 8.1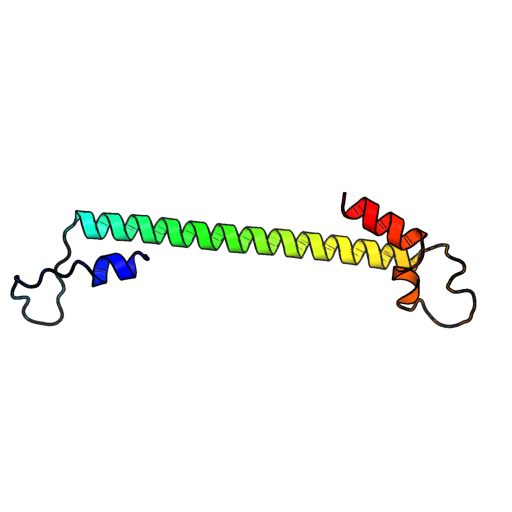67 -20.282 1.00 86.88 94 THR A C 1
ATOM 724 O O . THR A 1 94 ? 14.025 8.963 -19.717 1.00 86.88 94 THR A O 1
ATOM 727 N N . PHE A 1 95 ? 14.303 7.057 -20.863 1.00 88.44 95 PHE A N 1
ATOM 728 C CA . PHE A 1 95 ? 12.886 6.696 -20.842 1.00 88.44 95 PHE A CA 1
ATOM 729 C C . PHE A 1 95 ? 12.364 6.433 -19.419 1.00 88.44 95 PHE A C 1
ATOM 731 O O . PHE A 1 95 ? 11.279 6.885 -19.064 1.00 88.44 95 PHE A O 1
ATOM 738 N N . ILE A 1 96 ? 13.135 5.730 -18.582 1.00 88.00 96 ILE A N 1
ATOM 739 C CA . ILE A 1 96 ? 12.790 5.506 -17.170 1.00 88.00 96 ILE A CA 1
ATOM 740 C C . ILE A 1 96 ? 12.735 6.839 -16.411 1.00 88.00 96 ILE A C 1
ATOM 742 O O . ILE A 1 96 ? 11.801 7.059 -15.644 1.00 88.00 96 ILE A O 1
ATOM 746 N N . ASP A 1 97 ? 13.694 7.735 -16.643 1.00 89.69 97 ASP A N 1
ATOM 747 C CA . ASP A 1 97 ? 13.721 9.055 -16.010 1.00 89.69 97 ASP A CA 1
ATOM 748 C C . ASP A 1 97 ? 12.512 9.907 -16.418 1.00 89.69 97 ASP A C 1
ATOM 750 O O . ASP A 1 97 ? 11.983 10.647 -15.597 1.00 89.69 97 ASP A O 1
ATOM 754 N N . GLU A 1 98 ? 12.045 9.803 -17.664 1.00 89.62 98 GLU A N 1
ATOM 755 C CA . GLU A 1 98 ? 10.820 10.466 -18.126 1.00 89.62 98 GLU A CA 1
ATOM 756 C C . GLU A 1 98 ? 9.550 9.889 -17.493 1.00 89.62 98 GLU A C 1
ATOM 758 O O . GLU A 1 98 ? 8.639 10.651 -17.189 1.00 89.62 98 GLU A O 1
ATOM 763 N N . LEU A 1 99 ? 9.491 8.575 -17.258 1.00 87.38 99 LEU A N 1
ATOM 764 C CA . LEU A 1 99 ? 8.353 7.931 -16.592 1.00 87.38 99 LEU A CA 1
ATOM 765 C C . LEU A 1 99 ? 8.259 8.249 -15.093 1.00 87.38 99 LEU A C 1
ATOM 767 O O . LEU A 1 99 ? 7.178 8.132 -14.524 1.00 87.38 99 LEU A O 1
ATOM 771 N N . ASN A 1 100 ? 9.380 8.602 -14.462 1.00 83.38 100 ASN A N 1
ATOM 772 C CA . ASN A 1 100 ? 9.462 8.896 -13.029 1.00 83.38 100 ASN A CA 1
ATOM 773 C C . ASN A 1 100 ? 9.361 10.399 -12.693 1.00 83.38 100 ASN A C 1
ATOM 775 O O . ASN A 1 100 ? 9.462 10.750 -11.516 1.00 83.38 100 ASN A O 1
ATOM 779 N N . LYS A 1 101 ? 9.223 11.275 -13.697 1.00 82.06 101 LYS A N 1
ATOM 780 C CA . LYS A 1 101 ? 8.980 12.718 -13.519 1.00 82.06 101 LYS A CA 1
ATOM 781 C C . LYS A 1 101 ? 7.515 13.001 -13.217 1.00 82.06 101 LYS A C 1
ATOM 783 O O . LYS A 1 101 ? 7.286 13.908 -12.387 1.00 82.06 101 LYS A O 1
#